Protein AF-A0A067DMX9-F1 (afdb_monomer)

Structure (mmCIF, N/CA/C/O backbone):
data_AF-A0A067DMX9-F1
#
_entry.id   AF-A0A067DMX9-F1
#
loop_
_atom_site.group_PDB
_atom_site.id
_atom_site.type_symbol
_atom_site.label_atom_id
_atom_site.label_alt_id
_atom_site.label_comp_id
_atom_site.label_asym_id
_atom_site.label_entity_id
_atom_site.label_seq_id
_atom_site.pdbx_PDB_ins_code
_atom_site.Cartn_x
_atom_site.Cartn_y
_atom_site.Cartn_z
_atom_site.occupancy
_atom_site.B_iso_or_equiv
_atom_site.auth_seq_id
_atom_site.auth_comp_id
_atom_site.auth_asym_id
_atom_site.auth_atom_id
_atom_site.pdbx_PDB_model_num
ATOM 1 N N . MET A 1 1 ? 70.910 -32.163 -15.414 1.00 39.41 1 MET A N 1
ATOM 2 C CA . MET A 1 1 ? 69.879 -31.321 -16.064 1.00 39.41 1 MET A CA 1
ATOM 3 C C . MET A 1 1 ? 68.549 -31.595 -15.376 1.00 39.41 1 MET A C 1
ATOM 5 O O . MET A 1 1 ? 68.149 -32.748 -15.287 1.00 39.41 1 MET A O 1
ATOM 9 N N . LYS A 1 2 ? 67.983 -30.572 -14.725 1.00 35.50 2 LYS A N 1
ATOM 10 C CA . LYS A 1 2 ? 66.914 -30.690 -13.719 1.00 35.50 2 LYS A CA 1
ATOM 11 C C . LYS A 1 2 ? 65.578 -31.015 -14.397 1.00 35.50 2 LYS A C 1
ATOM 13 O O . LYS A 1 2 ? 65.210 -30.352 -15.361 1.00 35.50 2 LYS A O 1
ATOM 18 N N . ARG A 1 3 ? 64.873 -32.035 -13.898 1.00 43.03 3 ARG A N 1
ATOM 19 C CA . ARG A 1 3 ? 63.523 -32.390 -14.352 1.00 43.03 3 ARG A CA 1
ATOM 20 C C . ARG A 1 3 ? 62.586 -31.232 -14.013 1.00 43.03 3 ARG A C 1
ATOM 22 O O . ARG A 1 3 ? 62.429 -30.885 -12.846 1.00 43.03 3 ARG A O 1
ATOM 29 N N . ILE A 1 4 ? 62.040 -30.603 -15.047 1.00 50.66 4 ILE A N 1
ATOM 30 C CA . ILE A 1 4 ? 61.085 -29.503 -14.934 1.00 50.66 4 ILE A CA 1
ATOM 31 C C . ILE A 1 4 ? 59.805 -30.084 -14.331 1.00 50.66 4 ILE A C 1
ATOM 33 O O . ILE A 1 4 ? 59.174 -30.962 -14.916 1.00 50.66 4 ILE A O 1
ATOM 37 N N . SER A 1 5 ? 59.479 -29.648 -13.114 1.00 49.72 5 SER A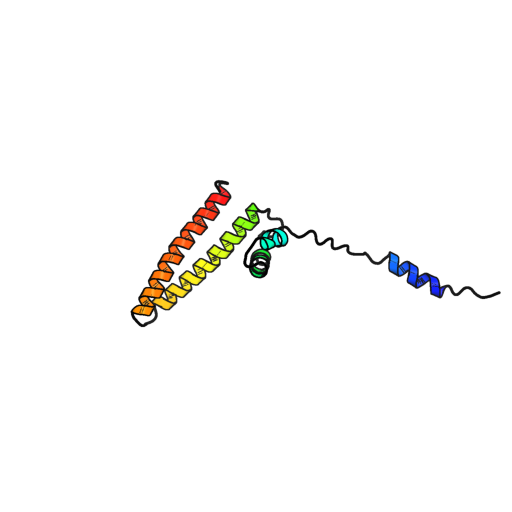 N 1
ATOM 38 C CA . SER A 1 5 ? 58.287 -30.083 -12.392 1.00 49.72 5 SER A CA 1
ATOM 39 C C . SER A 1 5 ? 57.053 -29.475 -13.053 1.00 49.72 5 SER A C 1
ATOM 41 O O . SER A 1 5 ? 56.765 -28.289 -12.900 1.00 49.72 5 SER A O 1
ATOM 43 N N . VAL A 1 6 ? 56.325 -30.307 -13.796 1.00 51.84 6 VAL A N 1
ATOM 44 C CA . VAL A 1 6 ? 55.059 -29.965 -14.468 1.00 51.84 6 VAL A CA 1
ATOM 45 C C . VAL A 1 6 ? 53.958 -29.588 -13.453 1.00 51.84 6 VAL A C 1
ATOM 47 O O . VAL A 1 6 ? 52.956 -28.983 -13.822 1.00 51.84 6 VAL A O 1
ATOM 50 N N . CYS A 1 7 ? 54.171 -29.827 -12.152 1.00 49.09 7 CYS A N 1
ATOM 51 C CA . CYS A 1 7 ? 53.227 -29.475 -11.086 1.00 49.09 7 CYS A CA 1
ATOM 52 C C . CYS A 1 7 ? 53.060 -27.963 -10.842 1.00 49.09 7 CYS A C 1
ATOM 54 O O . CYS A 1 7 ? 52.110 -27.576 -10.170 1.00 49.09 7 CYS A O 1
ATOM 56 N N . LEU A 1 8 ? 53.945 -27.102 -11.365 1.00 48.00 8 LEU A N 1
ATOM 57 C CA . LEU A 1 8 ? 53.881 -25.649 -11.123 1.00 48.00 8 LEU A CA 1
ATOM 58 C C . LEU A 1 8 ? 53.063 -24.858 -12.156 1.00 48.00 8 LEU A C 1
ATOM 60 O O . LEU A 1 8 ? 52.738 -23.704 -11.898 1.00 48.00 8 LEU A O 1
ATOM 64 N N . PHE A 1 9 ? 52.686 -25.458 -13.291 1.00 51.56 9 PHE A N 1
ATOM 65 C CA . PHE A 1 9 ? 51.862 -24.784 -14.311 1.00 51.56 9 PHE A CA 1
ATOM 66 C C . PHE A 1 9 ? 50.358 -25.047 -14.163 1.00 51.56 9 PHE A C 1
ATOM 68 O O . PHE A 1 9 ? 49.546 -24.261 -14.646 1.00 51.56 9 PHE A O 1
ATOM 75 N N . VAL A 1 10 ? 49.978 -26.112 -13.451 1.00 55.84 10 VAL A N 1
ATOM 76 C CA . VAL A 1 10 ? 48.572 -26.465 -13.205 1.00 55.84 10 VAL A CA 1
ATOM 77 C C . VAL A 1 10 ? 47.810 -25.395 -12.403 1.00 55.84 10 VAL A C 1
ATOM 79 O O . VAL A 1 10 ? 46.696 -25.076 -12.808 1.00 55.84 10 VAL A O 1
ATOM 82 N N . PRO A 1 11 ? 48.354 -24.760 -11.340 1.00 54.22 11 PRO A N 1
ATOM 83 C CA . PRO A 1 11 ? 47.573 -23.790 -10.573 1.00 54.22 11 PRO A CA 1
ATOM 84 C C . PRO A 1 11 ? 47.374 -22.450 -11.300 1.00 54.22 11 PRO A C 1
ATOM 86 O O . PRO A 1 11 ? 46.429 -21.735 -10.982 1.00 54.22 11 PRO A O 1
ATOM 89 N N . LEU A 1 12 ? 48.200 -22.114 -12.302 1.00 53.91 12 LEU A N 1
ATOM 90 C CA . LEU A 1 12 ? 48.058 -20.864 -13.065 1.00 53.91 12 LEU A CA 1
ATOM 91 C C . LEU A 1 12 ? 46.891 -20.911 -14.068 1.00 53.91 12 LEU A C 1
ATOM 93 O O . LEU A 1 12 ? 46.246 -19.896 -14.311 1.00 53.91 12 LEU A O 1
ATOM 97 N N . LEU A 1 13 ? 46.607 -22.093 -14.626 1.00 54.66 13 LEU A N 1
ATOM 98 C CA . LEU A 1 13 ? 45.550 -22.317 -15.624 1.00 54.66 13 LEU A CA 1
ATOM 99 C C . LEU A 1 13 ? 44.146 -22.413 -15.002 1.00 54.66 13 LEU A C 1
ATOM 101 O O . LEU A 1 13 ? 43.149 -22.174 -15.675 1.00 54.66 13 LEU A O 1
ATOM 105 N N . VAL A 1 14 ? 44.061 -22.742 -13.709 1.00 58.03 14 VAL A N 1
ATOM 106 C CA . VAL A 1 14 ? 42.787 -22.820 -12.973 1.00 58.03 14 VAL A CA 1
ATOM 107 C C . VAL A 1 14 ? 42.288 -21.422 -12.579 1.00 58.03 14 VAL A C 1
ATOM 109 O O . VAL A 1 14 ? 41.082 -21.200 -12.514 1.00 58.03 14 VAL A O 1
ATOM 112 N N . ILE A 1 15 ? 43.192 -20.453 -12.388 1.00 55.91 15 ILE A N 1
ATOM 113 C CA . ILE A 1 15 ? 42.834 -19.070 -12.025 1.00 55.91 15 ILE A CA 1
ATOM 114 C C . ILE A 1 15 ? 42.176 -18.328 -13.201 1.00 55.91 15 ILE A C 1
ATOM 116 O O . ILE A 1 15 ? 41.270 -17.531 -12.983 1.00 55.91 15 ILE A O 1
ATOM 120 N N . SER A 1 16 ? 42.566 -18.618 -14.446 1.00 55.91 16 SER A N 1
ATOM 121 C CA . SER A 1 16 ? 41.984 -18.001 -15.649 1.00 55.91 16 SER A CA 1
ATOM 122 C C . SER A 1 16 ? 40.623 -18.578 -16.061 1.00 55.91 16 SER A C 1
ATOM 124 O O . SER A 1 16 ? 39.931 -17.968 -16.872 1.00 55.91 16 SER A O 1
ATOM 126 N N . LEU A 1 17 ? 40.229 -19.729 -15.505 1.00 51.41 17 LEU A N 1
ATOM 127 C CA . LEU A 1 17 ? 38.931 -20.374 -15.747 1.00 51.41 17 LEU A CA 1
ATOM 128 C C . LEU A 1 17 ? 37.898 -20.082 -14.655 1.00 51.41 17 LEU A C 1
ATOM 130 O O . LEU A 1 17 ? 36.757 -20.525 -14.775 1.00 51.41 17 LEU A O 1
ATOM 134 N N . LEU A 1 18 ? 38.264 -19.336 -13.607 1.00 53.97 18 LEU A N 1
ATOM 135 C CA . LEU A 1 18 ? 37.279 -18.765 -12.699 1.00 53.97 18 LEU A CA 1
ATOM 136 C C . LEU A 1 18 ? 36.455 -17.755 -13.505 1.00 53.97 18 LEU A C 1
ATOM 138 O O . LEU A 1 18 ? 37.012 -16.741 -13.934 1.00 53.97 18 LEU A O 1
ATOM 142 N N . PRO A 1 19 ? 35.143 -17.974 -13.715 1.00 58.88 19 PRO A N 1
ATOM 143 C CA . PRO A 1 19 ? 34.298 -16.884 -14.144 1.00 58.88 19 PRO A CA 1
ATOM 144 C C . PRO A 1 19 ? 34.360 -15.859 -13.016 1.00 58.88 19 PRO A C 1
ATOM 146 O O . PRO A 1 19 ? 33.770 -16.051 -11.951 1.00 58.88 19 PRO A O 1
ATOM 149 N N . CYS A 1 20 ? 35.100 -14.773 -13.237 1.00 44.41 20 CYS A N 1
ATOM 150 C CA . CYS A 1 20 ? 34.867 -13.553 -12.500 1.00 44.41 20 CYS A CA 1
ATOM 151 C C . CYS A 1 20 ? 33.435 -13.184 -12.868 1.00 44.41 20 CYS A C 1
ATOM 153 O O . CYS A 1 20 ? 33.173 -12.624 -13.933 1.00 44.41 20 CYS A O 1
ATOM 155 N N . LYS A 1 21 ? 32.478 -13.597 -12.030 1.00 47.12 21 LYS A N 1
ATOM 156 C CA . LYS A 1 21 ? 31.191 -12.931 -11.984 1.00 47.12 21 LYS A CA 1
ATOM 157 C C . LYS A 1 21 ? 31.537 -11.520 -11.549 1.00 47.12 21 LYS A C 1
ATOM 159 O O . LYS A 1 21 ? 31.556 -11.208 -10.364 1.00 47.12 21 LYS A O 1
ATOM 164 N N . ASN A 1 22 ? 31.844 -10.687 -12.535 1.00 45.38 22 ASN A N 1
ATOM 165 C CA . ASN A 1 22 ? 31.570 -9.279 -12.456 1.00 45.38 22 ASN A CA 1
ATOM 166 C C . ASN A 1 22 ? 30.055 -9.228 -12.283 1.00 45.38 22 ASN A C 1
ATOM 168 O O . ASN A 1 22 ? 29.303 -9.107 -13.245 1.00 45.38 22 ASN A O 1
ATOM 172 N N . THR A 1 23 ? 29.590 -9.389 -11.045 1.00 46.12 23 THR A N 1
ATOM 173 C CA . THR A 1 23 ? 28.405 -8.670 -10.633 1.00 46.12 23 THR A CA 1
ATOM 174 C C . THR A 1 23 ? 28.866 -7.224 -10.687 1.00 46.12 23 THR A C 1
ATOM 176 O O . THR A 1 23 ? 29.262 -6.642 -9.682 1.00 46.12 23 THR A O 1
ATOM 179 N N . GLU A 1 24 ? 28.876 -6.642 -11.891 1.00 44.75 24 GLU A N 1
ATOM 180 C CA . GLU A 1 24 ? 28.433 -5.270 -11.971 1.00 44.75 24 GLU A CA 1
ATOM 181 C C . GLU A 1 24 ? 27.109 -5.316 -11.227 1.00 44.75 24 GLU A C 1
ATOM 183 O O . GLU A 1 24 ? 26.152 -5.957 -11.669 1.00 44.75 24 GLU A O 1
ATOM 188 N N . ALA A 1 25 ? 27.098 -4.780 -10.009 1.00 49.41 25 ALA A N 1
ATOM 189 C CA . ALA A 1 25 ? 25.861 -4.382 -9.395 1.00 49.41 25 ALA A CA 1
ATOM 190 C C . ALA A 1 25 ? 25.336 -3.291 -10.327 1.00 49.41 25 ALA A C 1
ATOM 192 O O . ALA A 1 25 ? 25.545 -2.105 -10.096 1.00 49.41 25 ALA A O 1
ATOM 193 N N . SER A 1 26 ? 24.734 -3.692 -11.452 1.00 50.78 26 SER A N 1
ATOM 194 C CA . SER A 1 26 ? 23.773 -2.848 -12.121 1.00 50.78 26 SER A CA 1
ATOM 195 C C . SER A 1 26 ? 22.772 -2.616 -11.006 1.00 50.78 26 SER A C 1
ATOM 197 O O . SER A 1 26 ? 22.100 -3.568 -10.597 1.00 50.78 26 SER A O 1
ATOM 199 N N . ASN A 1 27 ? 22.814 -1.437 -10.384 1.00 62.16 27 ASN A N 1
ATOM 200 C CA . ASN A 1 27 ? 21.879 -1.112 -9.325 1.00 62.16 27 ASN A CA 1
ATOM 201 C C . ASN A 1 27 ? 20.506 -1.331 -9.938 1.00 62.16 27 ASN A C 1
ATOM 203 O O . ASN A 1 27 ? 20.113 -0.603 -10.853 1.00 62.16 27 ASN A O 1
ATOM 207 N N . ASP A 1 28 ? 19.833 -2.402 -9.511 1.00 87.19 28 ASP A N 1
ATOM 208 C CA . ASP A 1 28 ? 18.540 -2.740 -10.072 1.00 87.19 28 ASP A CA 1
ATOM 209 C C . ASP A 1 28 ? 17.607 -1.538 -9.856 1.00 87.19 28 ASP A C 1
ATOM 211 O O . ASP A 1 28 ? 17.817 -0.703 -8.962 1.00 87.19 28 ASP A O 1
ATOM 215 N N . LEU A 1 29 ? 16.617 -1.379 -10.735 1.00 95.44 29 LEU A N 1
ATOM 216 C CA . LEU A 1 29 ? 15.760 -0.195 -10.705 1.00 95.44 29 LEU A CA 1
ATOM 217 C C . LEU A 1 29 ? 15.099 -0.015 -9.329 1.00 95.44 29 LEU A C 1
ATOM 219 O O . LEU A 1 29 ? 14.926 1.120 -8.889 1.00 95.44 29 LEU A O 1
ATOM 223 N N . ILE A 1 30 ? 14.812 -1.114 -8.623 1.00 96.44 30 ILE A N 1
ATOM 224 C CA . ILE A 1 30 ? 14.292 -1.108 -7.252 1.00 96.44 30 ILE A CA 1
ATOM 225 C C . ILE A 1 30 ? 15.288 -0.424 -6.310 1.00 96.44 30 ILE A C 1
ATOM 227 O O . ILE A 1 30 ? 14.925 0.530 -5.632 1.00 96.44 30 ILE A O 1
ATOM 231 N N . THR A 1 31 ? 16.551 -0.846 -6.304 1.00 95.81 31 THR A N 1
ATOM 232 C CA . THR A 1 31 ? 17.615 -0.293 -5.454 1.00 95.81 31 THR A CA 1
ATOM 233 C C . THR A 1 31 ? 17.799 1.199 -5.720 1.00 95.81 31 THR A C 1
ATOM 235 O O . THR A 1 31 ? 17.753 1.997 -4.786 1.00 95.81 31 THR A O 1
ATOM 238 N N . THR A 1 32 ? 17.905 1.588 -6.994 1.00 95.81 32 THR A N 1
ATOM 239 C CA . THR A 1 32 ? 18.057 2.997 -7.404 1.00 95.81 32 THR A CA 1
ATOM 240 C C . THR A 1 32 ? 16.841 3.849 -7.018 1.00 95.81 32 THR A C 1
ATOM 242 O O . THR A 1 32 ? 16.978 5.011 -6.636 1.00 95.81 32 THR A O 1
ATOM 245 N N . THR A 1 33 ? 15.634 3.287 -7.107 1.00 95.75 33 THR A N 1
ATOM 246 C CA . THR A 1 33 ? 14.391 3.972 -6.718 1.00 95.75 33 THR A CA 1
ATOM 247 C C . THR A 1 33 ? 14.319 4.144 -5.202 1.00 95.75 33 THR A C 1
ATOM 249 O O . THR A 1 33 ? 14.070 5.245 -4.711 1.00 95.75 33 THR A O 1
ATOM 252 N N . CYS A 1 34 ? 14.604 3.081 -4.449 1.00 97.19 34 CYS A N 1
ATOM 253 C CA . CYS A 1 34 ? 14.509 3.066 -2.994 1.00 97.19 34 CYS A CA 1
ATOM 254 C C . CYS A 1 34 ? 15.567 3.929 -2.298 1.00 97.19 34 CYS A C 1
ATOM 256 O O . CYS A 1 34 ? 15.318 4.416 -1.196 1.00 97.19 34 CYS A O 1
ATOM 258 N N . GLU A 1 35 ? 16.708 4.195 -2.938 1.00 97.38 35 GLU A N 1
ATOM 259 C CA . GLU A 1 35 ? 17.705 5.162 -2.452 1.00 97.38 35 GLU A CA 1
ATOM 260 C C . GLU A 1 35 ? 17.168 6.588 -2.314 1.00 97.38 35 GLU A C 1
ATOM 262 O O . GLU A 1 35 ? 17.707 7.372 -1.538 1.00 97.38 35 GLU A O 1
ATOM 267 N N . LYS A 1 36 ? 16.089 6.922 -3.029 1.00 96.88 36 LYS A N 1
ATOM 268 C CA . LYS A 1 36 ? 15.434 8.234 -2.954 1.00 96.88 36 LYS A CA 1
ATOM 269 C C . LYS A 1 36 ? 14.340 8.303 -1.886 1.00 96.88 36 LYS A C 1
ATOM 271 O O . LYS A 1 36 ? 13.684 9.332 -1.756 1.00 96.88 36 LYS A O 1
ATOM 276 N N . THR A 1 37 ? 14.113 7.219 -1.146 1.00 96.94 37 THR A N 1
ATOM 27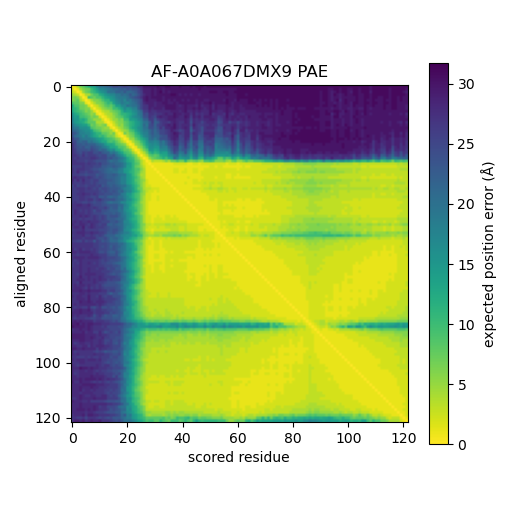7 C CA . THR A 1 37 ? 13.071 7.140 -0.114 1.00 96.94 37 THR A CA 1
ATOM 278 C C . THR A 1 37 ? 13.660 7.335 1.280 1.00 96.94 37 THR A C 1
ATOM 280 O O . THR A 1 37 ? 14.827 7.032 1.521 1.00 96.94 37 THR A O 1
ATOM 283 N N . MET A 1 38 ? 12.841 7.802 2.228 1.00 97.88 38 MET A N 1
ATOM 284 C CA . MET A 1 38 ? 13.256 7.935 3.633 1.00 97.88 38 MET A CA 1
ATOM 285 C C . MET A 1 38 ? 13.556 6.581 4.297 1.00 97.88 38 MET A C 1
ATOM 287 O O . MET A 1 38 ? 14.387 6.507 5.198 1.00 97.88 38 MET A O 1
ATOM 291 N N . TYR A 1 39 ? 12.901 5.509 3.840 1.00 97.38 39 TYR A N 1
ATOM 292 C CA . TYR A 1 39 ? 13.005 4.166 4.409 1.00 97.38 39 TYR A CA 1
ATOM 293 C C . TYR A 1 39 ? 13.496 3.170 3.353 1.00 97.38 39 TYR A C 1
ATOM 295 O O . TYR A 1 39 ? 12.753 2.292 2.916 1.00 97.38 39 TYR A O 1
ATOM 303 N N . LYS A 1 40 ? 14.767 3.311 2.948 1.00 97.62 40 LYS A N 1
ATOM 304 C CA . LYS A 1 40 ? 15.394 2.511 1.879 1.00 97.62 40 LYS A CA 1
ATOM 305 C C . LYS A 1 40 ? 15.154 1.007 2.031 1.00 97.62 40 LYS A C 1
ATOM 307 O O . LYS A 1 40 ? 14.661 0.374 1.104 1.00 97.62 40 LYS A O 1
ATOM 312 N N . GLU A 1 41 ? 15.482 0.444 3.192 1.00 97.94 41 GLU A N 1
ATOM 313 C CA . GLU A 1 41 ? 15.391 -1.007 3.410 1.00 97.94 41 GLU A CA 1
ATOM 314 C C . GLU A 1 41 ? 13.945 -1.510 3.388 1.00 97.94 41 GLU A C 1
ATOM 316 O O . GLU A 1 41 ? 13.674 -2.567 2.821 1.00 97.94 41 GLU A O 1
ATOM 321 N N . LEU A 1 42 ? 13.004 -0.725 3.927 1.00 97.94 42 LEU A N 1
ATOM 322 C CA . LEU A 1 42 ? 11.578 -1.038 3.844 1.00 97.94 42 LEU A CA 1
ATOM 323 C C . LEU A 1 42 ? 11.112 -1.029 2.385 1.00 97.94 42 LEU A C 1
ATOM 325 O O . LEU A 1 42 ? 10.500 -1.990 1.945 1.00 97.94 42 LEU A O 1
ATOM 329 N N . CYS A 1 43 ? 11.465 0.001 1.613 1.00 98.25 43 CYS A N 1
ATOM 330 C CA . CYS A 1 43 ? 11.132 0.078 0.190 1.00 98.25 43 CYS A CA 1
ATOM 331 C C . CYS A 1 43 ? 11.655 -1.139 -0.590 1.00 98.25 43 CYS A C 1
ATOM 333 O O . CYS A 1 43 ? 10.907 -1.749 -1.357 1.00 98.25 43 CYS A O 1
ATOM 335 N N . ILE A 1 44 ? 12.918 -1.525 -0.367 1.00 97.69 44 ILE A N 1
ATOM 336 C CA . ILE A 1 44 ? 13.524 -2.685 -1.033 1.00 97.69 44 ILE A CA 1
ATOM 337 C C . ILE A 1 44 ? 12.781 -3.965 -0.646 1.00 97.69 44 ILE A C 1
ATOM 339 O O . ILE A 1 44 ? 12.436 -4.750 -1.529 1.00 97.69 44 ILE A O 1
ATOM 343 N N . ALA A 1 45 ? 12.530 -4.178 0.648 1.00 98.00 45 ALA A N 1
ATOM 344 C CA . ALA A 1 45 ? 11.831 -5.361 1.139 1.00 98.00 45 ALA A CA 1
ATOM 345 C C . ALA A 1 45 ? 10.401 -5.448 0.585 1.00 98.00 45 ALA A C 1
ATOM 347 O O . ALA A 1 45 ? 10.017 -6.494 0.062 1.00 98.00 45 ALA A O 1
ATOM 348 N N . SER A 1 46 ? 9.650 -4.344 0.626 1.00 98.00 46 SER A N 1
ATOM 349 C CA . SER A 1 46 ? 8.278 -4.271 0.124 1.00 98.00 46 SER A CA 1
ATOM 350 C C . SER A 1 46 ? 8.226 -4.573 -1.373 1.00 98.00 46 SER A C 1
ATOM 352 O O . SER A 1 46 ? 7.537 -5.505 -1.784 1.00 98.00 46 SER A O 1
ATOM 354 N N . LEU A 1 47 ? 9.011 -3.871 -2.198 1.00 97.88 47 LEU A N 1
ATOM 355 C CA . LEU A 1 47 ? 8.989 -4.083 -3.648 1.00 97.88 47 LEU A CA 1
ATOM 356 C C . LEU A 1 47 ? 9.477 -5.482 -4.033 1.00 97.88 47 LEU A C 1
ATOM 358 O O . LEU A 1 47 ? 8.879 -6.113 -4.898 1.00 97.88 47 LEU A O 1
ATOM 362 N N . ARG A 1 48 ? 10.517 -6.018 -3.384 1.00 96.50 48 ARG A N 1
ATOM 363 C CA . ARG A 1 48 ? 11.009 -7.374 -3.689 1.00 96.50 48 ARG A CA 1
ATOM 364 C C . ARG A 1 48 ? 10.071 -8.491 -3.228 1.00 96.50 48 ARG A C 1
ATOM 366 O O . ARG A 1 48 ? 10.248 -9.620 -3.678 1.00 96.50 48 ARG A O 1
ATOM 373 N N . SER A 1 49 ? 9.105 -8.206 -2.355 1.00 96.62 49 SER A N 1
ATOM 374 C CA . SER A 1 49 ? 8.088 -9.188 -1.962 1.00 96.62 49 SER A CA 1
ATOM 375 C C . SER A 1 49 ? 7.033 -9.415 -3.053 1.00 96.62 49 SER A C 1
ATOM 377 O O . SER A 1 49 ? 6.447 -10.496 -3.120 1.00 96.62 49 SER A O 1
ATOM 379 N N . ASP A 1 50 ? 6.841 -8.440 -3.948 1.00 96.50 50 ASP A N 1
ATOM 380 C CA . ASP A 1 50 ? 5.947 -8.558 -5.096 1.00 96.50 50 ASP A CA 1
ATOM 381 C C . ASP A 1 50 ? 6.704 -9.098 -6.323 1.00 96.50 50 ASP A C 1
ATOM 383 O O . ASP A 1 50 ? 7.673 -8.509 -6.812 1.00 96.50 50 ASP A O 1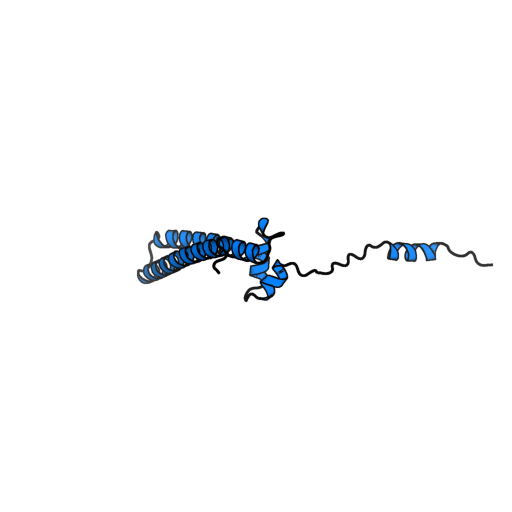
ATOM 387 N N . LYS A 1 51 ? 6.242 -10.239 -6.843 1.00 94.62 51 LYS A N 1
ATOM 388 C CA . LYS A 1 51 ? 6.828 -10.899 -8.019 1.00 94.62 51 LYS A CA 1
ATOM 389 C C . LYS A 1 51 ? 6.770 -10.033 -9.285 1.00 94.62 51 LYS A C 1
ATOM 391 O O . LYS A 1 51 ? 7.631 -10.185 -10.150 1.00 94.62 51 LYS A O 1
ATOM 396 N N . ASP A 1 52 ? 5.784 -9.142 -9.394 1.00 94.31 52 ASP A N 1
ATOM 397 C CA . ASP A 1 52 ? 5.571 -8.284 -10.561 1.00 94.31 52 ASP A CA 1
ATOM 398 C C . ASP A 1 52 ? 6.524 -7.072 -10.552 1.00 94.31 52 ASP A C 1
ATOM 400 O O . ASP A 1 52 ? 6.669 -6.380 -11.561 1.00 94.31 52 ASP A O 1
ATOM 404 N N . SER A 1 53 ? 7.250 -6.835 -9.450 1.00 95.31 53 SER A N 1
ATOM 405 C CA . SER A 1 53 ? 8.299 -5.807 -9.389 1.00 95.31 53 SER A CA 1
ATOM 406 C C . SER A 1 53 ? 9.490 -6.131 -10.283 1.00 95.31 53 SER A C 1
ATOM 408 O O . SER A 1 53 ? 10.183 -5.227 -10.751 1.00 95.31 53 SER A O 1
ATOM 410 N N . SER A 1 54 ? 9.751 -7.416 -10.540 1.00 91.81 54 SER A N 1
ATOM 411 C CA . SER A 1 54 ? 10.827 -7.820 -11.441 1.00 91.81 54 SER A CA 1
ATOM 412 C C . SER A 1 54 ? 10.467 -7.457 -12.883 1.00 91.81 54 SER A C 1
ATOM 414 O O . SER A 1 54 ? 9.484 -7.944 -13.430 1.00 91.81 54 SER A O 1
ATOM 416 N N . GLY A 1 55 ? 11.266 -6.587 -13.505 1.00 88.56 55 GLY A N 1
ATOM 417 C CA . GLY A 1 55 ? 11.033 -6.126 -14.878 1.00 88.56 55 GLY A CA 1
ATOM 418 C C . GLY A 1 55 ? 10.017 -4.987 -15.016 1.00 88.56 55 GLY A C 1
ATOM 419 O O . GLY A 1 55 ? 9.796 -4.527 -16.135 1.00 88.56 55 GLY A O 1
ATOM 420 N N . SER A 1 56 ? 9.441 -4.500 -13.912 1.00 94.81 56 SER A N 1
ATOM 421 C CA . SER A 1 56 ? 8.640 -3.272 -13.913 1.00 94.81 56 SER A CA 1
ATOM 422 C C . SER A 1 56 ? 9.516 -2.043 -14.165 1.00 94.81 56 SER A C 1
ATOM 424 O O . SER A 1 56 ? 10.644 -1.959 -13.674 1.00 94.81 56 SER A O 1
ATOM 426 N N . ASP A 1 57 ? 8.989 -1.072 -14.911 1.00 95.69 57 ASP A N 1
ATOM 427 C CA . ASP A 1 57 ? 9.584 0.259 -15.025 1.00 95.69 57 ASP A CA 1
ATOM 428 C C . ASP A 1 57 ? 9.244 1.124 -13.795 1.00 95.69 57 ASP A C 1
ATOM 430 O O . ASP A 1 57 ? 8.595 0.675 -12.849 1.00 95.69 57 ASP A O 1
ATOM 434 N N . LEU A 1 58 ? 9.691 2.384 -13.778 1.00 95.31 58 LEU A N 1
ATOM 435 C CA . LEU A 1 58 ? 9.477 3.265 -12.626 1.00 95.31 58 LEU A CA 1
ATOM 436 C C . LEU A 1 58 ? 7.982 3.517 -12.358 1.00 95.31 58 LEU A C 1
ATOM 438 O O . LEU A 1 58 ? 7.575 3.614 -11.201 1.00 95.31 58 LEU A O 1
ATOM 442 N N . GLN A 1 59 ? 7.167 3.581 -13.415 1.00 95.94 59 GLN A N 1
ATOM 443 C CA . GLN A 1 59 ? 5.718 3.729 -13.301 1.00 95.94 59 GLN A CA 1
ATOM 444 C C . GLN A 1 59 ? 5.095 2.473 -12.673 1.00 95.94 59 GLN A C 1
ATOM 446 O O . GLN A 1 59 ? 4.293 2.576 -11.743 1.00 95.94 59 GLN A O 1
ATOM 451 N N . GLY A 1 60 ? 5.501 1.290 -13.139 1.00 97.06 60 GLY A N 1
ATOM 452 C CA . GLY A 1 60 ? 5.092 -0.002 -12.601 1.00 97.06 60 GLY A CA 1
ATOM 453 C C . GLY A 1 60 ? 5.465 -0.163 -11.129 1.00 97.06 60 GLY A C 1
ATOM 454 O O . GLY A 1 60 ? 4.605 -0.513 -10.323 1.00 97.06 60 GLY A O 1
ATOM 455 N N . LEU A 1 61 ? 6.698 0.187 -10.747 1.00 97.25 61 LEU A N 1
ATOM 456 C CA . LEU A 1 61 ? 7.135 0.170 -9.346 1.00 97.25 61 LEU A CA 1
ATOM 457 C C . LEU A 1 61 ? 6.330 1.147 -8.477 1.00 97.25 61 LEU A C 1
ATOM 459 O O . LEU A 1 61 ? 5.962 0.803 -7.355 1.00 97.25 61 LEU A O 1
ATOM 463 N N . GLY A 1 62 ? 5.997 2.333 -8.999 1.00 97.06 62 GLY A N 1
ATOM 464 C CA . GLY A 1 62 ? 5.101 3.277 -8.327 1.00 97.06 62 GLY A CA 1
ATOM 465 C C . GLY A 1 62 ? 3.712 2.680 -8.078 1.00 97.06 62 GLY A C 1
ATOM 466 O O . GLY A 1 62 ? 3.206 2.728 -6.957 1.00 97.06 62 GLY A O 1
ATOM 467 N N . LYS A 1 63 ? 3.125 2.032 -9.092 1.00 98.06 63 LYS A N 1
ATOM 468 C CA . LYS A 1 63 ? 1.829 1.349 -8.967 1.00 98.06 63 LYS A CA 1
ATOM 469 C C . LYS A 1 63 ? 1.873 0.196 -7.963 1.00 98.06 63 LYS A C 1
ATOM 471 O O . LYS A 1 63 ? 0.937 0.036 -7.184 1.00 98.06 63 LYS A O 1
ATOM 476 N N . ILE A 1 64 ? 2.930 -0.613 -7.987 1.00 98.38 64 ILE A N 1
ATOM 477 C CA . ILE A 1 64 ? 3.111 -1.734 -7.054 1.00 98.38 64 ILE A CA 1
ATOM 478 C C . ILE A 1 64 ? 3.230 -1.213 -5.621 1.00 98.38 64 ILE A C 1
ATOM 480 O O . ILE A 1 64 ? 2.522 -1.699 -4.745 1.00 98.38 64 ILE A O 1
ATOM 484 N N . SER A 1 65 ? 4.031 -0.168 -5.396 1.00 98.06 65 SER A N 1
ATOM 485 C CA . SER A 1 65 ? 4.150 0.484 -4.087 1.00 98.06 65 SER A CA 1
ATOM 486 C C . SER A 1 65 ? 2.789 0.945 -3.549 1.00 98.06 65 SER A C 1
ATOM 488 O O . SER A 1 65 ? 2.427 0.621 -2.421 1.00 98.06 65 SER A O 1
ATOM 490 N N . LEU A 1 66 ? 1.974 1.616 -4.374 1.00 98.31 66 LEU A N 1
ATOM 491 C CA . LEU A 1 66 ? 0.623 2.030 -3.974 1.00 98.31 66 LEU A CA 1
ATOM 492 C C . LEU A 1 66 ? -0.302 0.845 -3.674 1.00 98.31 66 LEU A C 1
ATOM 494 O O . LEU A 1 66 ? -1.102 0.923 -2.746 1.00 98.31 66 LEU A O 1
ATOM 498 N N . LYS A 1 67 ? -0.206 -0.258 -4.426 1.00 98.50 67 LYS A N 1
ATOM 499 C CA . LYS A 1 67 ? -0.998 -1.471 -4.161 1.00 98.50 67 LYS A CA 1
ATOM 500 C C . LYS A 1 67 ? -0.621 -2.140 -2.842 1.00 98.50 67 LYS A C 1
ATOM 502 O O . LYS A 1 67 ? -1.521 -2.582 -2.134 1.00 98.50 67 LYS A O 1
ATOM 507 N N . ILE A 1 68 ? 0.672 -2.201 -2.520 1.00 98.38 68 ILE A N 1
ATOM 508 C CA . ILE A 1 68 ? 1.157 -2.708 -1.230 1.00 98.38 68 ILE A CA 1
ATOM 509 C C . ILE A 1 68 ? 0.601 -1.828 -0.106 1.00 98.38 68 ILE A C 1
ATOM 511 O O . ILE A 1 68 ? -0.091 -2.330 0.773 1.00 98.38 68 ILE A O 1
ATOM 515 N N . THR A 1 69 ? 0.774 -0.506 -0.203 1.00 98.19 69 THR A N 1
ATOM 516 C CA . THR A 1 69 ? 0.236 0.445 0.784 1.00 98.19 69 THR A CA 1
ATOM 517 C C . THR A 1 69 ? -1.285 0.340 0.923 1.00 98.19 69 THR A C 1
ATOM 519 O O . THR A 1 69 ? -1.809 0.417 2.030 1.00 98.19 69 THR A O 1
ATOM 522 N N . LEU A 1 70 ? -2.017 0.131 -0.178 1.00 98.69 70 LEU A N 1
ATOM 523 C CA . LEU A 1 70 ? -3.464 -0.077 -0.143 1.00 98.69 70 LEU A CA 1
ATOM 524 C C . LEU A 1 70 ? -3.836 -1.349 0.630 1.00 98.69 70 LEU A C 1
ATOM 526 O O . LEU A 1 70 ? -4.813 -1.338 1.378 1.00 98.69 70 LEU A O 1
ATOM 530 N N . ALA A 1 71 ? -3.102 -2.447 0.441 1.00 98.50 71 ALA A N 1
ATOM 531 C CA . ALA A 1 71 ? -3.338 -3.686 1.176 1.00 98.50 71 ALA A CA 1
ATOM 532 C C . ALA A 1 71 ? -3.113 -3.480 2.682 1.00 98.50 71 ALA A C 1
ATOM 534 O O . ALA A 1 71 ? -4.022 -3.758 3.467 1.00 98.50 71 ALA A O 1
ATOM 535 N N . ASP A 1 72 ? -1.978 -2.885 3.058 1.00 98.19 72 ASP A N 1
ATOM 536 C CA . ASP A 1 72 ? -1.632 -2.588 4.451 1.00 98.19 72 ASP A CA 1
ATOM 537 C C . ASP A 1 72 ? -2.661 -1.647 5.100 1.00 98.19 72 ASP A C 1
ATOM 539 O O . ASP A 1 72 ? -3.129 -1.888 6.213 1.00 98.19 72 ASP A O 1
ATOM 543 N N . ALA A 1 73 ? -3.089 -0.596 4.392 1.00 98.38 73 ALA A N 1
ATOM 544 C CA . ALA A 1 73 ? -4.099 0.337 4.887 1.00 98.38 73 ALA A CA 1
ATOM 545 C C . ALA A 1 73 ? -5.451 -0.352 5.138 1.00 98.38 73 ALA A C 1
ATOM 547 O O . ALA A 1 73 ? -6.094 -0.097 6.157 1.00 98.38 73 ALA A O 1
ATOM 548 N N . ASN A 1 74 ? -5.879 -1.265 4.258 1.00 98.62 74 ASN A N 1
ATOM 549 C CA . ASN A 1 74 ? -7.102 -2.042 4.481 1.00 98.62 74 ASN A CA 1
ATOM 550 C C . ASN A 1 74 ? -6.972 -2.996 5.679 1.00 98.62 74 ASN A C 1
ATOM 552 O O . ASN A 1 74 ? -7.938 -3.164 6.426 1.00 98.62 74 ASN A O 1
ATOM 556 N N . GLU A 1 75 ? -5.800 -3.600 5.890 1.00 98.62 75 GLU A N 1
ATOM 557 C CA . GLU A 1 75 ? -5.544 -4.442 7.063 1.00 98.62 75 GLU A CA 1
ATOM 558 C C . GLU A 1 75 ? -5.630 -3.626 8.359 1.00 98.62 75 GLU A C 1
ATOM 560 O O . GLU A 1 75 ? -6.352 -4.007 9.286 1.00 98.62 75 GLU A O 1
ATOM 565 N N . ILE A 1 76 ? -4.978 -2.460 8.402 1.00 98.44 76 ILE A N 1
ATOM 566 C CA . ILE A 1 76 ? -5.037 -1.545 9.549 1.00 98.44 76 ILE A CA 1
ATOM 567 C C . ILE A 1 76 ? -6.484 -1.092 9.795 1.00 98.44 76 ILE A C 1
ATOM 569 O O . ILE A 1 76 ? -6.940 -1.092 10.939 1.00 98.44 76 ILE A O 1
ATOM 573 N N . GLN A 1 77 ? -7.242 -0.771 8.743 1.00 98.56 77 GLN A N 1
ATOM 574 C CA . GLN A 1 77 ? -8.649 -0.380 8.854 1.00 98.56 77 GLN A CA 1
ATOM 575 C C . GLN A 1 77 ? -9.512 -1.506 9.441 1.00 98.56 77 GLN A C 1
ATOM 577 O O . GLN A 1 77 ? -10.374 -1.262 10.295 1.00 98.56 77 GLN A O 1
ATOM 582 N N . GLY A 1 78 ? -9.272 -2.748 9.015 1.00 98.31 78 GLY A N 1
ATOM 583 C CA . GLY A 1 78 ? -9.907 -3.933 9.587 1.00 98.31 78 GLY A CA 1
ATOM 584 C C . GLY A 1 78 ? -9.569 -4.092 11.068 1.00 98.31 78 GLY A C 1
ATOM 585 O O . GLY A 1 78 ? -10.462 -4.274 11.895 1.00 98.31 78 GLY A O 1
ATOM 586 N N . TYR A 1 79 ? -8.297 -3.926 11.427 1.00 98.19 79 TYR A N 1
ATOM 587 C CA . TYR A 1 79 ? -7.849 -3.999 12.813 1.00 98.19 79 TYR A CA 1
ATOM 588 C C . TYR A 1 79 ? -8.482 -2.914 13.698 1.00 98.19 79 TYR A C 1
ATOM 590 O O . TYR A 1 79 ? -8.990 -3.227 14.776 1.00 98.19 79 TYR A O 1
ATOM 598 N N . ILE A 1 80 ? -8.537 -1.660 13.236 1.00 98.06 80 ILE A N 1
ATOM 599 C CA . ILE A 1 80 ? -9.225 -0.567 13.944 1.00 98.06 80 ILE A CA 1
ATOM 600 C C . ILE A 1 80 ? -10.707 -0.904 14.139 1.00 98.06 80 ILE A C 1
ATOM 602 O O . ILE A 1 80 ? -11.243 -0.720 15.233 1.00 98.06 80 ILE A O 1
ATOM 606 N N . SER A 1 81 ? -11.359 -1.463 13.117 1.00 97.38 81 SER A N 1
ATOM 607 C CA . SER A 1 81 ? -12.763 -1.880 13.198 1.00 97.38 81 SER A CA 1
ATOM 608 C C . SER A 1 81 ? -12.984 -2.956 14.268 1.00 97.38 81 SER A C 1
ATOM 610 O O . SER A 1 81 ? -13.961 -2.892 15.011 1.00 97.38 81 SER A O 1
ATOM 612 N N . GLU A 1 82 ? -12.067 -3.917 14.404 1.00 97.75 82 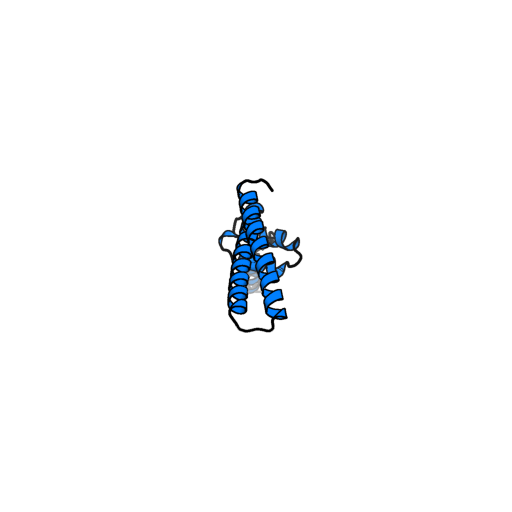GLU A N 1
ATOM 613 C CA . GLU A 1 82 ? -12.117 -4.916 15.481 1.00 97.75 82 GLU A CA 1
ATOM 614 C C . GLU A 1 82 ? -11.845 -4.317 16.867 1.00 97.75 82 GLU A C 1
ATOM 616 O O . GLU A 1 82 ? -12.428 -4.761 17.858 1.00 97.75 82 GLU A O 1
ATOM 621 N N . LEU A 1 83 ? -10.989 -3.297 16.968 1.00 97.19 83 LEU A N 1
ATOM 622 C CA . LEU A 1 83 ? -10.762 -2.582 18.225 1.00 97.19 83 LEU A CA 1
ATOM 623 C C . LEU A 1 83 ? -11.992 -1.778 18.660 1.00 97.19 83 LEU A C 1
ATOM 625 O O . LEU A 1 83 ? -12.329 -1.790 19.842 1.00 97.19 83 LEU A O 1
ATOM 629 N N . LEU A 1 84 ? -12.689 -1.138 17.720 1.00 96.81 84 LEU A N 1
ATOM 630 C CA . LEU A 1 84 ? -13.908 -0.365 17.984 1.00 96.81 84 LEU A CA 1
ATOM 631 C C . LEU A 1 84 ? -15.073 -1.229 18.487 1.00 96.81 84 LEU A C 1
ATOM 633 O O . LEU A 1 84 ? -15.924 -0.738 19.224 1.00 96.81 84 LEU A O 1
ATOM 637 N N . LYS A 1 85 ? -15.110 -2.522 18.139 1.00 96.19 85 LYS A N 1
ATOM 638 C CA . LYS A 1 85 ? -16.117 -3.471 18.652 1.00 96.19 85 LYS A CA 1
ATOM 639 C C . LYS A 1 85 ? -15.915 -3.835 20.124 1.00 96.19 85 LYS A C 1
ATOM 641 O O . LYS A 1 85 ? -16.830 -4.374 20.742 1.00 96.19 85 LYS A O 1
ATOM 646 N N . LYS A 1 86 ? -14.720 -3.611 20.675 1.00 94.81 86 LYS A N 1
ATOM 647 C CA . LYS A 1 86 ? -14.406 -3.923 22.072 1.00 94.81 86 LYS A CA 1
ATOM 648 C C . LYS A 1 86 ? -14.815 -2.760 22.965 1.00 94.81 86 LYS A C 1
ATOM 650 O O . LYS A 1 86 ? -14.612 -1.602 22.609 1.00 94.81 86 LYS A O 1
ATOM 655 N N . ASP A 1 87 ? -15.299 -3.065 24.164 1.00 88.06 87 ASP A N 1
ATOM 656 C CA . ASP A 1 87 ? -15.532 -2.036 25.174 1.00 88.06 87 ASP A CA 1
ATOM 657 C C . ASP A 1 87 ? -14.216 -1.334 25.532 1.00 88.06 87 ASP A C 1
ATOM 659 O O . ASP A 1 87 ? -13.182 -1.961 25.777 1.00 88.06 87 ASP A O 1
ATOM 663 N N . GLY A 1 88 ? -14.251 -0.005 25.556 1.00 88.75 88 GLY A N 1
ATOM 664 C CA . GLY A 1 88 ? -13.079 0.824 25.801 1.00 88.75 88 GLY A CA 1
ATOM 665 C C . GLY A 1 88 ? -13.449 2.154 26.438 1.00 88.75 88 GLY A C 1
ATOM 666 O O . GLY A 1 88 ? -14.610 2.559 26.466 1.00 88.75 88 GLY A O 1
ATOM 667 N N . LYS A 1 89 ? -12.442 2.861 26.958 1.00 95.81 89 LYS A N 1
ATOM 668 C CA . LYS A 1 89 ? -12.637 4.211 27.504 1.00 95.81 89 LYS A CA 1
ATOM 669 C C . LYS A 1 89 ? -13.183 5.134 26.401 1.00 95.81 89 LYS A C 1
ATOM 671 O O . LYS A 1 89 ? -12.655 5.068 25.291 1.00 95.81 89 LYS A O 1
ATOM 676 N N . PRO A 1 90 ? -14.135 6.044 26.692 1.00 96.44 90 PRO A N 1
ATOM 677 C CA . PRO A 1 90 ? -14.721 6.930 25.680 1.00 96.44 90 PRO A CA 1
ATOM 678 C C . PRO A 1 90 ? -13.683 7.695 24.851 1.00 96.44 90 PRO A C 1
ATOM 680 O O . PRO A 1 90 ? -13.803 7.783 23.636 1.00 96.44 90 PRO A O 1
ATOM 683 N N . PHE A 1 91 ? -12.615 8.170 25.499 1.00 96.50 91 PHE A N 1
ATOM 684 C CA . PHE A 1 91 ? -11.511 8.844 24.818 1.00 96.50 91 PHE A CA 1
ATOM 685 C C . PHE A 1 91 ? -10.804 7.944 23.791 1.00 96.50 91 PHE A C 1
ATOM 687 O O . PHE A 1 91 ? -10.587 8.359 22.661 1.00 96.50 91 PHE A O 1
ATOM 694 N N . LEU A 1 92 ? -10.502 6.693 24.154 1.00 96.38 92 LEU A N 1
ATOM 695 C CA . LEU A 1 92 ? -9.857 5.745 23.241 1.00 96.38 92 LEU A CA 1
ATOM 696 C C . LEU A 1 92 ? -10.763 5.411 22.051 1.00 96.38 92 LEU A C 1
ATOM 698 O O . LEU A 1 92 ? -10.287 5.325 20.925 1.00 96.38 92 LEU A O 1
ATOM 702 N N . GLN A 1 93 ? -12.064 5.254 22.299 1.00 97.69 93 GLN A N 1
ATOM 703 C CA . GLN A 1 93 ? -13.053 5.025 21.246 1.00 97.69 93 GLN A CA 1
ATOM 704 C C . GLN A 1 93 ? -13.105 6.195 20.258 1.00 97.69 93 GLN A C 1
ATOM 706 O O . GLN A 1 93 ? -13.162 5.964 19.055 1.00 97.69 93 GLN A O 1
ATOM 711 N N . GLN A 1 94 ? -13.030 7.437 20.744 1.00 97.81 94 GLN A N 1
ATOM 712 C CA . GLN A 1 94 ? -12.960 8.606 19.868 1.00 97.81 94 GLN A CA 1
ATOM 713 C C . GLN A 1 94 ? -11.674 8.608 19.034 1.00 97.81 94 GLN A C 1
ATOM 715 O O . GLN A 1 94 ? -11.757 8.708 17.818 1.00 97.81 94 GLN A O 1
ATOM 720 N N . CYS A 1 95 ? -10.507 8.386 19.649 1.00 97.88 95 CYS A N 1
ATOM 721 C CA . CYS A 1 95 ? -9.244 8.323 18.908 1.00 97.88 95 CYS A CA 1
ATOM 722 C C . CYS A 1 95 ? -9.254 7.243 17.815 1.00 97.88 95 CYS A C 1
ATOM 724 O O . CYS A 1 95 ? -8.738 7.463 16.726 1.00 97.88 95 CYS A O 1
ATOM 726 N N . LEU A 1 96 ? -9.842 6.075 18.090 1.00 98.31 96 LEU A N 1
ATOM 727 C CA . LEU A 1 96 ? -9.955 5.001 17.102 1.00 98.31 96 LEU A CA 1
ATOM 728 C C . LEU A 1 96 ? -10.895 5.368 15.945 1.00 98.31 96 LEU A C 1
ATOM 730 O O . LEU A 1 96 ? -10.618 4.983 14.811 1.00 98.31 96 LEU A O 1
ATOM 734 N N . LYS A 1 97 ? -11.974 6.116 16.206 1.00 98.31 97 LYS A N 1
ATOM 735 C CA . LYS A 1 97 ? -12.853 6.641 15.150 1.00 98.31 97 LYS A CA 1
ATOM 736 C C . LYS A 1 97 ? -12.121 7.654 14.282 1.00 98.31 97 LYS A C 1
ATOM 738 O O . LYS A 1 97 ? -12.114 7.485 13.071 1.00 98.31 97 LYS A O 1
ATOM 743 N N . ASP A 1 98 ? -11.422 8.606 14.894 1.00 98.44 98 ASP A N 1
ATOM 744 C CA . ASP A 1 98 ? -10.637 9.602 14.161 1.00 98.44 98 ASP A CA 1
ATOM 745 C C . ASP A 1 98 ? -9.550 8.915 13.308 1.00 98.44 98 ASP A C 1
ATOM 747 O O . ASP A 1 98 ? -9.336 9.266 12.149 1.00 98.44 98 ASP A O 1
ATOM 751 N N . CYS A 1 99 ? -8.881 7.882 13.841 1.00 98.25 99 CYS A N 1
ATOM 752 C CA . CYS A 1 99 ? -7.946 7.064 13.063 1.00 98.25 99 CYS A CA 1
ATOM 753 C C . CYS A 1 99 ? -8.633 6.337 11.900 1.00 98.25 99 CYS A C 1
ATOM 755 O O . CYS A 1 99 ? -8.080 6.306 10.804 1.00 98.25 99 CYS A O 1
ATOM 757 N N . SER A 1 100 ? -9.812 5.753 12.129 1.00 98.56 100 SER A N 1
ATOM 758 C CA . SER A 1 100 ? -10.591 5.070 11.090 1.00 98.56 100 SER A CA 1
ATOM 759 C C . SER A 1 100 ? -10.982 6.022 9.960 1.00 98.56 100 SER A C 1
ATOM 761 O O . SER A 1 100 ? -10.883 5.649 8.798 1.00 98.56 100 SER A O 1
ATOM 763 N N . GLU A 1 101 ? -11.438 7.230 10.281 1.00 98.56 101 GLU A N 1
ATOM 764 C CA . GLU A 1 101 ? -11.848 8.229 9.287 1.00 98.56 101 GLU A CA 1
ATOM 765 C C . GLU A 1 101 ? -10.656 8.664 8.426 1.00 98.56 101 GLU A C 1
ATOM 767 O O . GLU A 1 101 ? -10.698 8.523 7.206 1.00 98.56 101 GLU A O 1
ATOM 772 N N . ASN A 1 102 ? -9.537 9.046 9.052 1.00 98.38 102 ASN A N 1
ATOM 773 C CA . ASN A 1 102 ? -8.320 9.417 8.319 1.00 98.38 102 ASN A CA 1
ATOM 774 C C . ASN A 1 102 ? -7.797 8.282 7.423 1.00 98.38 102 ASN A C 1
ATOM 776 O O . ASN A 1 102 ? -7.280 8.524 6.334 1.00 98.38 102 ASN A O 1
ATOM 780 N N . LEU A 1 103 ? -7.902 7.031 7.878 1.00 98.25 103 LEU A N 1
ATOM 781 C CA . LEU A 1 103 ? -7.430 5.889 7.103 1.00 98.25 103 LEU A CA 1
ATOM 782 C C . LEU A 1 103 ? -8.371 5.553 5.939 1.00 98.25 103 LEU A C 1
ATOM 784 O O . LEU A 1 103 ? -7.900 5.141 4.881 1.00 98.25 103 LEU A O 1
ATOM 788 N N . GLN A 1 104 ? -9.680 5.757 6.100 1.00 98.62 104 GLN A N 1
ATOM 789 C CA . GLN A 1 104 ? -10.646 5.647 5.006 1.00 98.62 104 GLN A CA 1
ATOM 790 C C . GLN A 1 104 ? -10.381 6.689 3.919 1.00 98.62 104 GLN A C 1
ATOM 792 O O . GLN A 1 10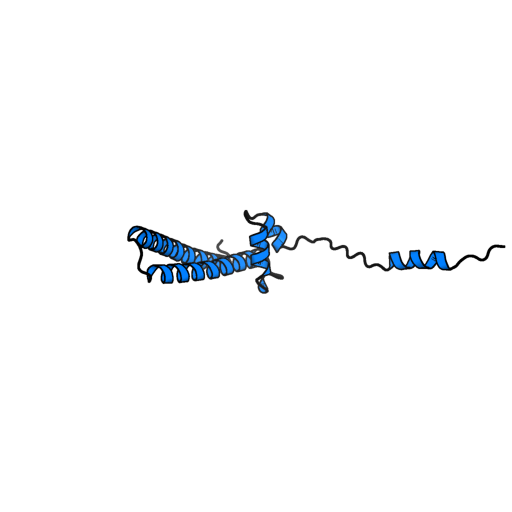4 ? -10.357 6.322 2.743 1.00 98.62 104 GLN A O 1
ATOM 797 N N . ASP A 1 105 ? -10.111 7.937 4.304 1.00 98.62 105 ASP A N 1
ATOM 798 C CA . ASP A 1 105 ? -9.731 8.997 3.367 1.00 98.62 105 ASP A CA 1
ATOM 799 C C . ASP A 1 105 ? -8.433 8.635 2.632 1.00 98.62 105 ASP A C 1
ATOM 801 O O . ASP A 1 105 ? -8.402 8.612 1.401 1.00 98.62 105 ASP A O 1
ATOM 805 N N . ALA A 1 106 ? -7.397 8.203 3.361 1.00 98.44 106 ALA A N 1
ATOM 806 C CA . ALA A 1 106 ? -6.142 7.754 2.758 1.00 98.44 106 ALA A CA 1
ATOM 807 C C . ALA A 1 106 ? -6.341 6.581 1.776 1.00 98.44 106 ALA A C 1
ATOM 809 O O . ALA A 1 106 ? -5.732 6.545 0.708 1.00 98.44 106 ALA A O 1
ATOM 810 N N . ILE A 1 107 ? -7.214 5.617 2.093 1.00 98.81 107 ILE A N 1
ATOM 811 C CA . ILE A 1 107 ? -7.549 4.503 1.190 1.00 98.81 107 ILE A CA 1
ATOM 812 C C . ILE A 1 107 ? -8.174 5.011 -0.116 1.00 98.81 107 ILE A C 1
ATOM 814 O O . ILE A 1 107 ? -7.890 4.449 -1.179 1.00 98.81 10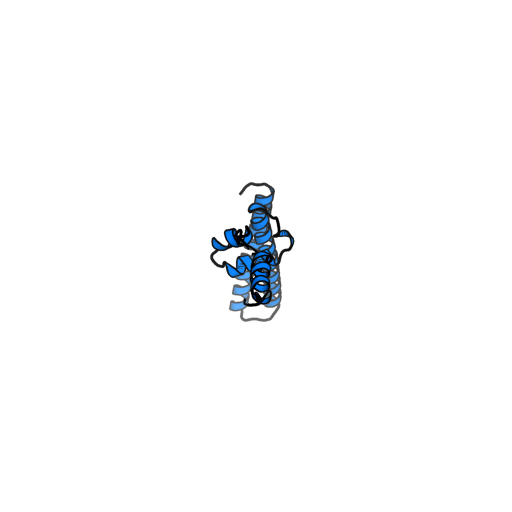7 ILE A O 1
ATOM 818 N N . LEU A 1 108 ? -9.033 6.032 -0.058 1.00 98.62 108 LEU A N 1
ATOM 819 C CA . LEU A 1 108 ? -9.624 6.644 -1.251 1.00 98.62 1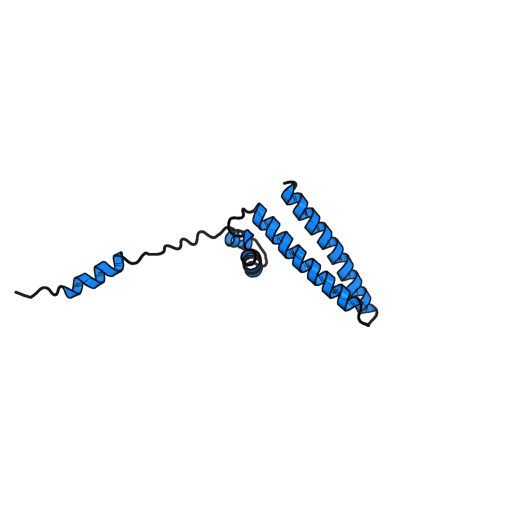08 LEU A CA 1
ATOM 820 C C . LEU A 1 108 ? -8.554 7.357 -2.083 1.00 98.62 108 LEU A C 1
ATOM 822 O O . LEU A 1 108 ? -8.420 7.066 -3.269 1.00 98.62 108 LEU A O 1
ATOM 826 N N . GLU A 1 109 ? -7.718 8.180 -1.454 1.00 98.56 109 GLU A N 1
ATOM 827 C CA . GLU A 1 109 ? -6.633 8.906 -2.128 1.00 98.56 109 GLU A CA 1
ATOM 828 C C . GLU A 1 109 ? -5.607 7.966 -2.783 1.00 98.56 109 GLU A C 1
ATOM 830 O O . GLU A 1 109 ? -5.123 8.222 -3.891 1.00 98.56 109 GLU A O 1
ATOM 835 N N . ILE A 1 110 ? -5.293 6.832 -2.145 1.00 98.62 110 ILE A N 1
ATOM 836 C CA . ILE A 1 110 ? -4.416 5.807 -2.726 1.00 98.62 110 ILE A CA 1
ATOM 837 C C . ILE A 1 110 ? -5.061 5.189 -3.975 1.00 98.62 110 ILE A C 1
ATOM 839 O O . ILE A 1 110 ? -4.376 4.985 -4.980 1.00 98.62 110 ILE A O 1
ATOM 843 N N . LYS A 1 111 ? -6.369 4.897 -3.949 1.00 98.56 111 LYS A N 1
ATOM 844 C CA . LYS A 1 111 ? -7.087 4.367 -5.123 1.00 98.56 111 LYS A CA 1
ATOM 845 C C . LYS A 1 111 ? -7.097 5.372 -6.271 1.00 98.56 111 LYS A C 1
ATOM 847 O O . LYS A 1 111 ? -6.838 4.977 -7.409 1.00 98.56 111 LYS A O 1
ATOM 852 N N . ASP A 1 112 ? -7.319 6.645 -5.970 1.00 98.38 112 ASP A N 1
ATOM 853 C CA . ASP A 1 112 ? -7.277 7.721 -6.960 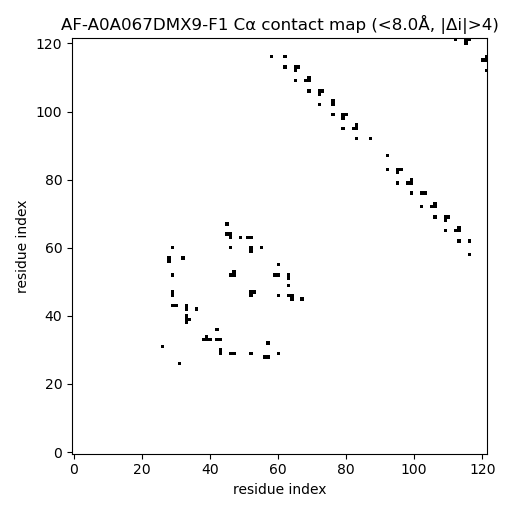1.00 98.38 112 ASP A CA 1
ATOM 854 C C . ASP A 1 112 ? -5.870 7.876 -7.550 1.00 98.38 112 ASP A C 1
ATOM 856 O O . ASP A 1 112 ? -5.712 7.997 -8.764 1.00 98.38 112 ASP A O 1
ATOM 860 N N . SER A 1 113 ? -4.829 7.752 -6.723 1.00 98.25 113 SER A N 1
ATOM 861 C CA . SER A 1 113 ? -3.432 7.761 -7.174 1.00 98.25 113 SER A CA 1
ATOM 862 C C . SER A 1 113 ? -3.117 6.587 -8.108 1.00 98.25 113 SER A C 1
ATOM 864 O O . SER A 1 113 ? -2.436 6.759 -9.119 1.00 98.25 113 SER A O 1
ATOM 866 N N . ILE A 1 114 ? -3.641 5.389 -7.820 1.00 98.38 114 ILE A N 1
ATOM 867 C CA . ILE A 1 114 ? -3.509 4.227 -8.714 1.00 98.38 114 ILE A CA 1
ATOM 868 C C . ILE A 1 114 ? -4.201 4.504 -10.054 1.00 98.38 114 ILE A C 1
ATOM 870 O O . ILE A 1 114 ? -3.618 4.227 -11.105 1.00 98.38 114 ILE A O 1
ATOM 874 N N . ALA A 1 115 ? -5.412 5.069 -10.029 1.00 97.94 115 ALA A N 1
ATOM 875 C CA . ALA A 1 115 ? -6.137 5.435 -11.241 1.00 97.94 115 ALA A CA 1
ATOM 876 C C . ALA A 1 115 ? -5.371 6.487 -12.063 1.00 97.94 115 ALA A C 1
ATOM 878 O O . ALA A 1 115 ? -5.242 6.323 -13.274 1.00 97.94 115 ALA A O 1
ATOM 879 N N . ALA A 1 116 ? -4.792 7.499 -11.409 1.00 98.06 116 ALA A N 1
ATOM 880 C CA . ALA A 1 116 ? -3.986 8.534 -12.052 1.00 98.06 116 ALA A CA 1
ATOM 881 C C . ALA A 1 116 ? -2.710 7.975 -12.703 1.00 98.06 116 ALA A C 1
ATOM 883 O O . ALA A 1 116 ? -2.330 8.404 -13.796 1.00 98.06 116 ALA A O 1
ATOM 884 N N . ILE A 1 117 ? -2.060 6.985 -12.079 1.00 96.62 117 ILE A N 1
ATOM 885 C CA . ILE A 1 117 ? -0.945 6.265 -12.707 1.00 96.62 117 ILE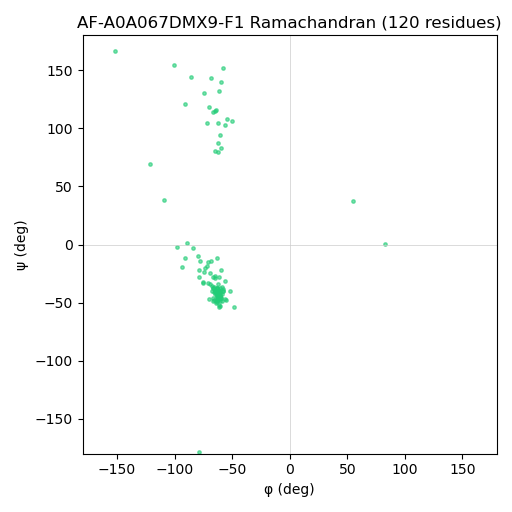 A CA 1
ATOM 886 C C . ILE A 1 117 ? -1.422 5.536 -13.967 1.00 96.62 117 ILE A C 1
ATOM 888 O O . ILE A 1 117 ? -0.758 5.631 -15.000 1.00 96.62 117 ILE A O 1
ATOM 892 N N . ASP A 1 118 ? -2.569 4.857 -13.913 1.00 95.31 118 ASP A N 1
ATOM 893 C CA . ASP A 1 118 ? -3.109 4.101 -15.049 1.00 95.31 118 ASP A CA 1
ATOM 894 C C . ASP A 1 118 ? -3.502 4.996 -16.229 1.00 95.31 118 ASP A C 1
ATOM 896 O O . ASP A 1 118 ? -3.250 4.642 -17.383 1.00 95.31 118 ASP A O 1
ATOM 900 N N . SER A 1 119 ? -4.041 6.185 -15.954 1.00 96.50 119 SER A N 1
ATOM 901 C CA . SER A 1 119 ? -4.359 7.197 -16.967 1.00 96.50 119 SER A CA 1
ATOM 902 C C . SER A 1 119 ? -3.182 8.093 -17.356 1.00 96.50 119 SER A C 1
ATOM 904 O O . SER A 1 119 ? -3.340 8.928 -18.247 1.00 96.50 119 SER A O 1
ATOM 906 N N . ARG A 1 120 ? -2.008 7.937 -16.727 1.00 91.81 120 ARG A N 1
ATOM 907 C CA . ARG A 1 120 ? -0.836 8.820 -16.901 1.00 91.81 120 ARG A CA 1
ATOM 908 C C . ARG A 1 120 ? -1.149 10.300 -16.645 1.00 91.81 120 ARG A C 1
ATOM 910 O O . ARG A 1 120 ? -0.646 11.173 -17.346 1.00 91.81 120 ARG A O 1
ATOM 917 N N . SER A 1 121 ? -1.994 10.576 -15.658 1.00 91.06 121 SER A N 1
ATOM 918 C CA . SER A 1 121 ? -2.426 11.923 -15.266 1.00 91.06 121 SER A CA 1
ATOM 919 C C . SER A 1 121 ? -1.836 12.347 -13.915 1.00 91.06 121 SER A C 1
ATOM 921 O O . SER A 1 121 ? -2.544 12.931 -13.096 1.00 91.06 121 SER A O 1
ATOM 923 N N . TYR A 1 122 ? -0.576 11.972 -13.676 1.00 75.44 122 TYR A N 1
ATOM 924 C CA . TYR A 1 122 ? 0.212 12.291 -12.481 1.00 75.44 122 TYR A CA 1
ATOM 925 C C . TYR A 1 122 ? 1.061 13.555 -12.663 1.00 75.44 122 TYR A C 1
ATOM 927 O O . TYR A 1 122 ? 1.361 13.913 -13.826 1.00 75.44 122 TYR A O 1
#

Secondary structure (DSSP, 8-state):
-----GGGTHHHHHHTTS----------HHHHHHTTSTTHHHHHHHHHHSGGGTT--HHHHHHHHHHHHHHHHHHHHHHHHHHHTS---HHHHHHHHHHHHHHHHHHHHHHHHHHHHHHT--

Radius of gyration: 26.81 Å; Cα contacts (8 Å, |Δi|>4): 62; chains: 1; bounding box: 86×45×44 Å

InterPro domains:
  IPR006501 Pectinesterase inhibitor domain [PF04043] (28-119)
  IPR006501 Pectinesterase inhibitor domain [SM00856] (25-117)
  IPR006501 Pectinesterase inhibitor domain [TIGR01614] (6-122)
  IPR035513 Invertase/pectin methylesterase inhibitor domain superfamily [G3DSA:1.20.140.40] (24-122)
  IPR035513 Invertase/pectin methylesterase inhibitor domain superfamily [SSF101148] (27-122)
  IPR051955 Pectinesterase Inhibitor [PTHR31080] (10-117)

Mean predicted aligned error: 10.91 Å

Solvent-accessible surface area (backbone atoms only — not comparable to full-atom values): 7291 Å² total; per-residue (Å²): 136,82,82,80,68,72,77,72,59,58,68,63,61,56,62,75,66,53,78,77,76,74,70,68,76,69,68,47,70,60,57,61,55,19,69,77,46,96,52,34,69,59,46,42,52,58,47,69,70,40,78,72,47,68,88,42,54,74,67,48,42,52,47,49,51,47,52,52,52,47,52,52,51,52,50,52,48,52,50,46,54,59,54,67,74,44,92,68,58,70,68,59,50,50,53,47,48,55,51,44,52,56,48,53,52,50,51,50,54,46,51,51,50,48,50,26,59,75,70,68,69,116

pLDDT: mean 86.41, std 19.59, range [35.5, 98.81]

Organism: Citrus sinensis (NCBI:txid2711)

Foldseek 3Di:
DDDDPPVVVVVVVVVVPPPPPPPPCPVPQQQVVLVPDPCSVVSSVQLVVDPQSVPDDPLRSVLSVLVSVLVVLVVVLVVLVVVLPDDDDPVVNVVSVVVNVVSVVVNVVSVVVSVCSVVVVD

Nearest PDB structures (foldseek):
  1xg2-assembly1_B  TM=9.292E-01  e=4.414E-04  Actinidia chinensis
  6inr-assembly2_B  TM=9.520E-01  e=2.677E+00  Candidatus Phytoplasma australasiaticum subsp. taiwanense
  6inr-assembly1_A  TM=8.781E-01  e=2.389E+00  Candidatus Phytoplasma australasiaticum subsp. taiwanense
  6sv1-assembly3_d  TM=8.731E-01  e=2.389E+00  Rhodospirillum rubrum

Sequence (122 aa):
MKRISVCLFVPLLVISLLPCKNTEASNDLITTTCEKTMYKELCIASLRSDKDSSGSDLQGLGKISLKITLADANEIQGYISELLKKDGKPFLQQCLKDCSENLQDAILEIKDSIAAIDSRSY